Protein AF-A0A820MA92-F1 (afdb_monomer)

Organism: NCBI:txid433720

Radius of gyration: 27.23 Å; Cα contacts (8 Å, |Δi|>4): 172; chains: 1; bounding box: 61×58×66 Å

Sequence (143 aa):
MVKNMYQNIDLSKFPISSNSISNSVIQKKALVIAPEIISTSSNISYYCNRGVGVFLYNKSISCFCPPFYYGDRCQYYSDRFSLILHLNLSQSAYKESTNYTILLKLLVLFLYENQTLNIHEYHVRPAFEMISFKKKIGYFLYS

pLDDT: mean 70.86, std 21.07, range [27.77, 93.81]

Foldseek 3Di:
DDDPDPDPDPPVFDDDPDPPDDDDDDDDDDPPPDPPPPPPVPPQVPQQPQFHWDATPVRDIATDEDPQFDDRNSPDGWDKDKDKDFDDCCPPPCNVPCDQVDKDWDWDFDDDPNDTPDIDIDIDRSNVCVVPNDIDMDIDTDD

Structure (mmCIF, N/CA/C/O backbone):
data_AF-A0A820MA92-F1
#
_entry.id   AF-A0A820MA92-F1
#
loop_
_atom_site.group_PDB
_atom_site.id
_atom_site.type_symbol
_atom_site.label_atom_id
_atom_site.label_alt_id
_atom_site.label_comp_id
_atom_site.label_asym_id
_atom_site.label_entity_id
_atom_site.label_seq_id
_atom_site.pdbx_PDB_ins_code
_atom_site.Cartn_x
_atom_site.Cartn_y
_atom_site.Cartn_z
_atom_site.occupancy
_atom_site.B_iso_or_equiv
_atom_site.auth_seq_id
_atom_site.auth_comp_id
_atom_site.auth_asym_id
_atom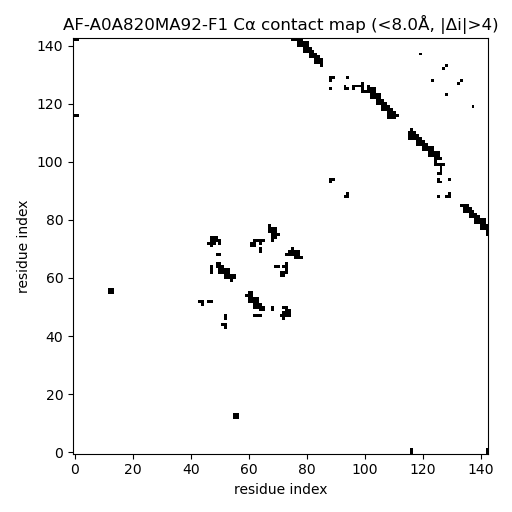_site.auth_atom_id
_atom_site.pdbx_PDB_model_num
ATOM 1 N N . MET A 1 1 ? 6.431 -11.788 -7.469 1.00 34.78 1 MET A N 1
ATOM 2 C CA . MET A 1 1 ? 7.819 -11.694 -6.950 1.00 34.78 1 MET A CA 1
ATOM 3 C C . MET A 1 1 ? 8.064 -10.242 -6.542 1.00 34.78 1 MET A C 1
ATOM 5 O O . MET A 1 1 ? 8.227 -9.405 -7.415 1.00 34.78 1 MET A O 1
ATOM 9 N N . VAL A 1 2 ? 7.985 -9.904 -5.249 1.00 27.77 2 VAL A N 1
ATOM 10 C CA . VAL A 1 2 ? 8.096 -8.509 -4.771 1.00 27.77 2 VAL A CA 1
ATOM 11 C C . VAL A 1 2 ? 9.550 -8.046 -4.888 1.00 27.77 2 VAL A C 1
ATOM 13 O O . VAL A 1 2 ? 10.413 -8.510 -4.146 1.00 27.77 2 VAL A O 1
ATOM 16 N N . LYS A 1 3 ? 9.844 -7.142 -5.826 1.00 36.88 3 LYS A N 1
ATOM 17 C CA . LYS A 1 3 ? 11.135 -6.445 -5.878 1.00 36.88 3 LYS A CA 1
ATOM 18 C C . LYS A 1 3 ? 10.998 -5.117 -5.140 1.00 36.88 3 LYS A C 1
ATOM 20 O O . LYS A 1 3 ? 10.455 -4.160 -5.679 1.00 36.88 3 LYS A O 1
ATOM 25 N N . ASN A 1 4 ? 11.518 -5.050 -3.914 1.00 33.09 4 ASN A N 1
ATOM 26 C CA . ASN A 1 4 ? 11.822 -3.768 -3.281 1.00 33.09 4 ASN A CA 1
ATOM 27 C C . ASN A 1 4 ? 12.913 -3.087 -4.110 1.00 33.09 4 ASN A C 1
ATOM 29 O O . ASN A 1 4 ? 14.068 -3.507 -4.089 1.00 33.09 4 ASN A O 1
ATOM 33 N N . MET A 1 5 ? 12.536 -2.065 -4.870 1.00 37.47 5 MET A N 1
ATOM 34 C CA . MET A 1 5 ? 13.441 -1.345 -5.757 1.00 37.47 5 MET A CA 1
ATOM 35 C C . MET A 1 5 ? 13.655 0.070 -5.220 1.00 37.47 5 MET A C 1
ATOM 37 O O . MET A 1 5 ? 13.163 1.047 -5.770 1.00 37.47 5 MET A O 1
ATOM 41 N N . TYR A 1 6 ? 14.414 0.182 -4.128 1.00 38.09 6 TYR A N 1
ATOM 42 C CA . TYR A 1 6 ? 15.131 1.423 -3.842 1.00 38.09 6 TYR A CA 1
ATOM 43 C C . TYR A 1 6 ? 16.410 1.400 -4.678 1.00 38.09 6 TYR A C 1
ATOM 45 O O . TYR A 1 6 ? 17.432 0.857 -4.263 1.00 38.09 6 TYR A O 1
ATOM 53 N N . GLN A 1 7 ? 16.344 1.924 -5.902 1.00 47.81 7 GLN A N 1
ATOM 54 C CA . GLN A 1 7 ? 17.552 2.194 -6.674 1.00 47.81 7 GLN A CA 1
ATOM 55 C C . GLN A 1 7 ? 18.210 3.452 -6.103 1.00 47.81 7 GLN A C 1
ATOM 57 O O . GLN A 1 7 ? 17.712 4.560 -6.284 1.00 47.81 7 GLN A O 1
ATOM 62 N N . ASN A 1 8 ? 19.336 3.275 -5.407 1.00 36.94 8 ASN A N 1
ATOM 63 C CA . ASN A 1 8 ? 20.261 4.370 -5.137 1.00 36.94 8 ASN A CA 1
ATOM 64 C C . ASN A 1 8 ? 20.759 4.900 -6.486 1.00 36.94 8 ASN A C 1
ATOM 66 O O . ASN A 1 8 ? 21.431 4.188 -7.234 1.00 36.94 8 ASN A O 1
ATOM 70 N N . ILE A 1 9 ? 20.380 6.133 -6.812 1.00 50.38 9 ILE A N 1
ATOM 71 C CA . ILE A 1 9 ? 20.796 6.800 -8.042 1.00 50.38 9 ILE A CA 1
ATOM 72 C C . ILE A 1 9 ? 22.249 7.239 -7.852 1.00 50.38 9 ILE A C 1
ATOM 74 O O . ILE A 1 9 ? 22.537 8.178 -7.113 1.00 50.38 9 ILE A O 1
ATOM 78 N N . ASP A 1 10 ? 23.170 6.543 -8.513 1.00 52.12 10 ASP A N 1
ATOM 79 C CA . ASP A 1 10 ? 24.577 6.931 -8.582 1.00 52.12 10 ASP A CA 1
ATOM 80 C C . ASP A 1 10 ? 24.737 8.098 -9.567 1.00 52.12 10 ASP A C 1
ATOM 82 O O . ASP A 1 10 ? 24.880 7.918 -10.779 1.00 52.12 10 ASP A O 1
ATOM 86 N N . LEU A 1 11 ? 24.663 9.314 -9.022 1.00 53.38 11 LEU A N 1
ATOM 87 C CA . LEU A 1 11 ? 24.736 10.572 -9.767 1.00 53.38 11 LEU A CA 1
ATOM 88 C C . LEU A 1 11 ? 26.084 10.784 -10.476 1.00 53.38 11 LEU A C 1
ATOM 90 O O . LEU A 1 11 ? 26.163 11.613 -11.378 1.00 53.38 11 LEU A O 1
ATOM 94 N N . SER A 1 12 ? 27.130 10.024 -10.126 1.00 54.97 12 SER A N 1
ATOM 95 C CA . SER A 1 12 ? 28.458 10.139 -10.749 1.00 54.97 12 SER A CA 1
ATOM 96 C C . SER A 1 12 ? 28.491 9.687 -12.215 1.00 54.97 12 SER A C 1
ATOM 98 O O . SER A 1 12 ? 29.436 9.986 -12.943 1.00 54.97 12 SER A O 1
ATOM 100 N N . LYS A 1 13 ? 27.446 8.984 -12.670 1.00 50.72 13 LYS A N 1
ATOM 101 C CA . LYS A 1 13 ? 27.342 8.420 -14.023 1.00 50.72 13 LYS A CA 1
ATOM 102 C C . LYS A 1 13 ? 26.622 9.322 -15.029 1.00 50.72 13 LYS A C 1
ATOM 104 O O . LYS A 1 13 ? 26.394 8.888 -16.158 1.00 50.72 13 LYS A O 1
ATOM 109 N N . PHE A 1 14 ? 26.284 10.555 -14.649 1.00 53.41 14 PHE A N 1
ATOM 110 C CA . PHE A 1 14 ? 25.530 11.479 -15.495 1.00 53.41 14 PHE A CA 1
ATOM 111 C C . PHE A 1 14 ? 26.299 12.790 -15.729 1.00 53.41 14 PHE A C 1
ATOM 113 O O . PHE A 1 14 ? 26.722 13.432 -14.767 1.00 53.41 14 PHE A O 1
ATOM 120 N N . PRO A 1 15 ? 26.467 13.236 -16.988 1.00 42.97 15 PRO A N 1
ATOM 121 C CA . PRO A 1 15 ? 27.116 14.509 -17.277 1.00 42.97 15 PRO A CA 1
ATOM 122 C C . PRO A 1 15 ? 26.188 15.682 -16.924 1.00 42.97 15 PRO A C 1
ATOM 124 O O . PRO A 1 15 ? 25.173 15.901 -17.582 1.00 42.97 15 PRO A O 1
ATOM 127 N N . ILE A 1 16 ? 26.552 16.470 -15.908 1.00 41.91 16 ILE A N 1
ATOM 128 C CA . ILE A 1 16 ? 25.936 17.778 -15.642 1.00 41.91 16 ILE A CA 1
ATOM 129 C C . ILE A 1 16 ? 26.694 18.810 -16.480 1.00 41.91 16 ILE A C 1
ATOM 131 O O . ILE A 1 16 ? 27.808 19.198 -16.133 1.00 41.91 16 ILE A O 1
ATOM 135 N N . SER A 1 17 ? 26.120 19.266 -17.595 1.00 42.50 17 SER A N 1
ATOM 136 C CA . SER A 1 17 ? 26.668 20.420 -18.313 1.00 42.50 17 SER A CA 1
ATOM 137 C C . SER A 1 17 ? 26.239 21.710 -17.608 1.00 42.50 17 SER A C 1
ATOM 139 O O . SER A 1 17 ? 25.190 22.279 -17.910 1.00 42.50 17 SER A O 1
ATOM 141 N N . SER A 1 18 ? 27.032 22.181 -16.647 1.00 35.16 18 SER A N 1
ATOM 142 C CA . SER A 1 18 ? 26.884 23.533 -16.107 1.00 35.16 18 SER A CA 1
ATOM 143 C C . SER A 1 18 ? 27.582 24.525 -17.040 1.00 35.16 18 SER A C 1
ATOM 145 O O . SER A 1 18 ? 28.782 24.767 -16.914 1.00 35.16 18 SER A O 1
ATOM 147 N N . ASN A 1 19 ? 26.844 25.111 -17.981 1.00 30.81 19 ASN A N 1
ATOM 148 C CA . ASN A 1 19 ? 27.330 26.286 -18.702 1.00 30.81 19 ASN A CA 1
ATOM 149 C C . ASN A 1 19 ? 27.247 27.501 -17.769 1.00 30.81 19 ASN A C 1
ATOM 151 O O . ASN A 1 19 ? 26.221 28.174 -17.698 1.00 30.81 19 ASN A O 1
ATOM 155 N N . SER A 1 20 ? 28.328 27.786 -17.044 1.00 31.17 20 SER A N 1
ATOM 156 C CA . SER A 1 20 ? 28.549 29.110 -16.466 1.00 31.17 20 SER A CA 1
ATOM 157 C C . SER A 1 20 ? 28.975 30.053 -17.590 1.00 31.17 20 SER A C 1
ATOM 159 O O . SER A 1 20 ? 30.088 29.951 -18.106 1.00 31.17 20 SER A O 1
ATOM 161 N N . ILE A 1 21 ? 28.081 30.953 -17.992 1.00 31.92 21 ILE A N 1
ATOM 162 C CA . ILE A 1 21 ? 28.397 32.032 -18.927 1.00 31.92 21 ILE A CA 1
ATOM 163 C C . ILE A 1 21 ? 29.240 33.063 -18.168 1.00 31.92 21 ILE A C 1
ATOM 165 O O . ILE A 1 21 ? 28.711 33.842 -17.379 1.00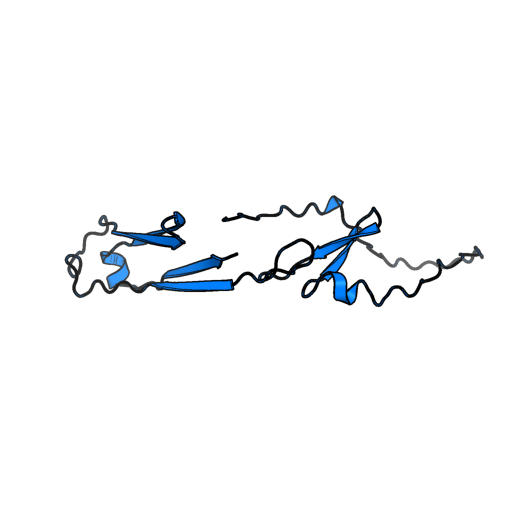 31.92 21 ILE A O 1
ATOM 169 N N . SER A 1 22 ? 30.547 33.081 -18.413 1.00 29.20 22 SER A N 1
ATOM 170 C CA . SER A 1 22 ? 31.385 34.258 -18.193 1.00 29.20 22 SER A CA 1
ATOM 171 C C . SER A 1 22 ? 31.799 34.807 -19.557 1.00 29.20 22 SER A C 1
ATOM 173 O O . SER A 1 22 ? 32.552 34.194 -20.310 1.00 29.20 22 SER A O 1
ATOM 175 N N . ASN A 1 23 ? 31.243 35.965 -19.907 1.00 36.09 23 ASN A N 1
ATOM 176 C CA . ASN A 1 23 ? 31.596 36.681 -21.126 1.00 36.09 23 ASN A CA 1
ATOM 177 C C . ASN A 1 23 ? 32.998 37.289 -20.989 1.00 36.09 23 ASN A C 1
ATOM 179 O O . ASN A 1 23 ? 33.197 38.188 -20.173 1.00 36.09 23 ASN A O 1
ATOM 183 N N . SER A 1 24 ? 33.930 36.898 -21.857 1.00 30.14 24 SER A N 1
ATOM 184 C CA . SER A 1 24 ? 34.985 37.797 -22.328 1.00 30.14 24 SER A CA 1
ATOM 185 C C . SER A 1 24 ? 35.421 37.444 -23.754 1.00 30.14 24 SER A C 1
ATOM 187 O O . SER A 1 24 ? 35.632 36.295 -24.133 1.00 30.14 24 SER A O 1
ATOM 189 N N . VAL A 1 25 ? 35.469 38.492 -24.569 1.00 36.06 25 VAL A N 1
ATOM 190 C CA . VAL A 1 25 ? 35.853 38.536 -25.981 1.00 36.06 25 VAL A CA 1
ATOM 191 C C . VAL A 1 25 ? 37.355 38.261 -26.119 1.00 36.06 25 VAL A C 1
ATOM 193 O O . VAL A 1 25 ? 38.118 38.888 -25.397 1.00 36.06 25 VAL A O 1
ATOM 196 N N . ILE A 1 26 ? 37.773 37.394 -27.057 1.00 32.09 26 ILE A N 1
ATOM 197 C CA . ILE A 1 26 ? 38.930 37.560 -27.974 1.00 32.09 26 ILE A CA 1
ATOM 198 C C . ILE A 1 26 ? 38.929 36.420 -29.014 1.00 32.09 26 ILE A C 1
ATOM 200 O O . ILE A 1 26 ? 38.806 35.238 -28.702 1.00 32.09 26 ILE A O 1
ATOM 204 N N . GLN A 1 27 ? 39.068 36.815 -30.279 1.00 45.50 27 GLN A N 1
ATOM 205 C CA . GLN A 1 27 ? 39.077 35.987 -31.484 1.00 45.50 27 GLN A CA 1
ATOM 206 C C . GLN A 1 27 ? 40.274 35.019 -31.547 1.00 45.50 27 GLN A C 1
ATOM 208 O O . GLN A 1 27 ? 41.420 35.462 -31.512 1.00 45.50 27 GLN A O 1
ATOM 213 N N . LYS A 1 28 ? 40.020 33.730 -31.818 1.00 32.66 28 LYS A N 1
ATOM 214 C CA . LYS A 1 28 ? 40.911 32.868 -32.619 1.00 32.66 28 LYS A CA 1
ATOM 215 C C . LYS A 1 28 ? 40.066 31.943 -33.497 1.00 32.66 28 LYS A C 1
ATOM 217 O O . LYS A 1 28 ? 39.251 31.176 -32.997 1.00 32.66 28 LYS A O 1
ATOM 222 N N . LYS A 1 29 ? 40.271 32.025 -34.817 1.00 43.72 29 LYS A N 1
ATOM 223 C CA . LYS A 1 29 ? 39.781 31.044 -35.794 1.00 43.72 29 LYS A CA 1
ATOM 224 C C . LYS A 1 29 ? 40.389 29.682 -35.451 1.00 43.72 29 LYS A C 1
ATOM 226 O O . LYS A 1 29 ? 41.557 29.446 -35.739 1.00 43.72 29 LYS A O 1
ATOM 231 N N . ALA A 1 30 ? 39.595 28.802 -34.858 1.00 32.97 30 ALA A N 1
ATOM 232 C CA . ALA A 1 30 ? 39.810 27.367 -34.913 1.00 32.97 30 ALA A CA 1
ATOM 233 C C . ALA A 1 30 ? 38.686 26.802 -35.780 1.00 32.97 30 ALA A C 1
ATOM 235 O O . ALA A 1 30 ? 37.513 27.095 -35.548 1.00 32.97 30 ALA A O 1
ATOM 236 N N . LEU A 1 31 ? 39.053 26.054 -36.815 1.00 39.69 31 LEU A N 1
ATOM 237 C CA . LEU A 1 31 ? 38.135 25.279 -37.637 1.00 39.69 31 LEU A CA 1
ATOM 238 C C . LEU A 1 31 ? 37.534 24.183 -36.742 1.00 39.69 31 LEU A C 1
ATOM 240 O O . LEU A 1 31 ? 38.038 23.066 -36.688 1.00 39.69 31 LEU A O 1
ATOM 244 N N . VAL A 1 32 ? 36.510 24.527 -35.962 1.00 32.59 32 VAL A N 1
ATOM 245 C CA . VAL A 1 32 ? 35.743 23.548 -35.196 1.00 32.59 32 VAL A CA 1
ATOM 246 C C . VAL A 1 32 ? 34.816 22.891 -36.198 1.00 32.59 32 VAL A C 1
ATOM 248 O O . VAL A 1 32 ? 33.778 23.437 -36.565 1.00 32.59 32 VAL A O 1
ATOM 251 N N . ILE A 1 33 ? 35.252 21.737 -36.689 1.00 34.59 33 ILE A N 1
ATOM 252 C CA . ILE A 1 33 ? 34.399 20.777 -37.374 1.00 34.59 33 ILE A CA 1
ATOM 253 C C . ILE A 1 33 ? 33.254 20.500 -36.399 1.00 34.59 33 ILE A C 1
ATOM 255 O O . ILE A 1 33 ? 33.449 19.847 -35.372 1.00 34.59 33 ILE A O 1
ATOM 259 N N . ALA A 1 34 ? 32.089 21.090 -36.667 1.00 38.12 34 ALA A N 1
ATOM 260 C CA . ALA A 1 34 ? 30.871 20.738 -35.965 1.00 38.12 34 ALA A CA 1
ATOM 261 C C . ALA A 1 34 ? 30.695 19.226 -36.152 1.00 38.12 34 ALA A C 1
ATOM 263 O O . ALA A 1 34 ? 30.731 18.772 -37.300 1.00 38.12 34 ALA A O 1
ATOM 264 N N . PRO A 1 35 ? 30.566 18.426 -35.080 1.00 42.19 35 PRO A N 1
ATOM 265 C CA . PRO A 1 35 ? 30.194 17.042 -35.273 1.00 42.19 35 PRO A CA 1
ATOM 266 C C . PRO A 1 35 ? 28.820 17.076 -35.935 1.00 42.19 35 PRO A C 1
ATOM 268 O O . PRO A 1 35 ? 27.897 17.719 -35.429 1.00 42.19 35 PRO A O 1
ATOM 271 N N . GLU A 1 36 ? 28.729 16.451 -37.105 1.00 38.06 36 GLU A N 1
ATOM 272 C CA . GLU A 1 36 ? 27.475 16.223 -37.801 1.00 38.06 36 GLU A CA 1
ATOM 273 C C . GLU A 1 36 ? 26.449 15.739 -36.779 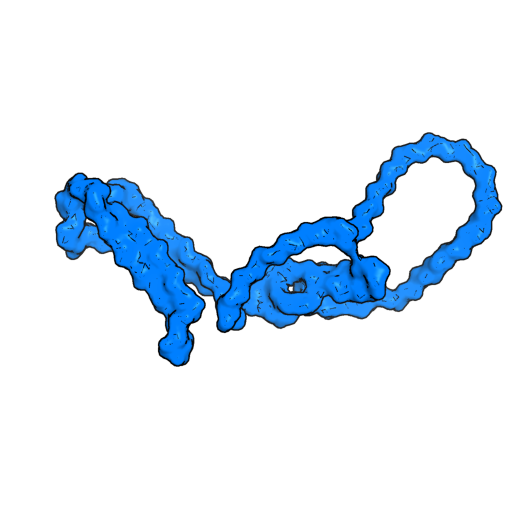1.00 38.06 36 GLU A C 1
ATOM 275 O O . GLU A 1 36 ? 26.606 14.687 -36.152 1.00 38.06 36 GLU A O 1
ATOM 280 N N . ILE A 1 37 ? 25.400 16.536 -36.584 1.00 47.53 37 ILE A N 1
ATOM 281 C CA . ILE A 1 37 ? 24.186 16.079 -35.927 1.00 47.53 37 ILE A CA 1
ATOM 282 C C . ILE A 1 37 ? 23.599 15.064 -36.903 1.00 47.53 37 ILE A C 1
ATOM 284 O O . ILE A 1 37 ? 22.791 15.404 -37.764 1.00 47.53 37 ILE A O 1
ATOM 288 N N . ILE A 1 38 ? 24.064 13.816 -36.815 1.00 42.12 38 ILE A N 1
ATOM 289 C CA . ILE A 1 38 ? 23.407 12.696 -37.465 1.00 42.12 38 ILE A CA 1
ATOM 290 C C . ILE A 1 38 ? 22.013 12.676 -36.854 1.00 42.12 38 ILE A C 1
ATOM 292 O O . ILE A 1 38 ? 21.832 12.376 -35.671 1.00 42.12 38 ILE A O 1
ATOM 296 N N . SER A 1 39 ? 21.041 13.045 -37.678 1.00 45.97 39 SER A N 1
ATOM 297 C CA . SER A 1 39 ? 19.605 12.977 -37.457 1.00 45.97 39 SER A CA 1
ATOM 298 C C . SER A 1 39 ? 19.165 11.528 -37.207 1.00 45.97 39 SER A C 1
ATOM 300 O O . SER A 1 39 ? 18.465 10.906 -37.993 1.00 45.97 39 SER A O 1
ATOM 302 N N . THR A 1 40 ? 19.553 10.980 -36.059 1.00 46.78 40 THR A N 1
ATOM 303 C CA . THR A 1 40 ? 18.964 9.783 -35.440 1.00 46.78 40 THR A CA 1
ATOM 304 C C . THR A 1 40 ? 17.978 10.196 -34.344 1.00 46.78 40 THR A C 1
ATOM 306 O O . THR A 1 40 ? 17.741 9.477 -33.377 1.00 46.78 40 THR A O 1
ATOM 309 N N . SER A 1 41 ? 17.373 11.378 -34.485 1.00 52.72 41 SER A N 1
ATOM 310 C CA . SER A 1 41 ? 16.449 11.966 -33.512 1.00 52.72 41 SER A CA 1
ATOM 311 C C . SER A 1 41 ? 15.075 11.285 -33.461 1.00 52.72 41 SER A C 1
ATOM 313 O O . SER A 1 41 ? 14.243 11.678 -32.650 1.00 52.72 41 SER A O 1
ATOM 315 N N . SER A 1 42 ? 14.819 10.256 -34.279 1.00 54.06 42 SER A N 1
ATOM 316 C CA . SER A 1 42 ? 13.525 9.563 -34.300 1.00 54.06 42 SER A CA 1
ATOM 317 C C . SER A 1 42 ? 13.452 8.304 -33.427 1.00 54.06 42 SER A C 1
ATOM 319 O O . SER A 1 42 ? 12.353 7.949 -33.019 1.00 54.06 42 SER A O 1
ATOM 321 N N . ASN A 1 43 ? 14.565 7.635 -33.094 1.00 57.91 43 ASN A N 1
ATOM 322 C CA . ASN A 1 43 ? 14.510 6.325 -32.413 1.00 57.91 43 ASN A CA 1
ATOM 323 C C . ASN A 1 43 ? 14.552 6.396 -30.878 1.00 57.91 43 ASN A C 1
ATOM 325 O O . ASN A 1 43 ? 13.981 5.540 -30.205 1.00 57.91 43 ASN A O 1
ATOM 329 N N . ILE A 1 44 ? 15.181 7.422 -30.302 1.00 63.31 44 ILE A N 1
ATOM 330 C CA . ILE A 1 44 ? 15.237 7.589 -28.838 1.00 63.31 44 ILE A CA 1
ATOM 331 C C . ILE A 1 44 ? 13.889 7.951 -28.242 1.00 63.31 44 ILE A C 1
ATOM 333 O O . ILE A 1 44 ? 13.555 7.447 -27.171 1.00 63.31 44 ILE A O 1
ATOM 337 N N . SER A 1 45 ? 13.093 8.750 -28.956 1.00 63.78 45 SER A N 1
ATOM 338 C CA . SER A 1 45 ? 11.773 9.169 -28.484 1.00 63.78 45 SER A CA 1
ATOM 339 C C . SER A 1 45 ? 10.825 7.991 -28.232 1.00 63.78 45 SER A C 1
ATOM 341 O O . SER A 1 45 ? 9.917 8.128 -27.422 1.00 63.78 45 SER A O 1
ATOM 343 N N . TYR A 1 46 ? 11.050 6.830 -28.864 1.00 77.50 46 TYR A N 1
ATOM 344 C CA . TYR A 1 46 ? 10.219 5.632 -28.682 1.00 77.50 46 TYR A CA 1
ATOM 345 C C . TYR A 1 46 ? 10.899 4.507 -27.889 1.00 77.50 46 TYR A C 1
ATOM 347 O O . TYR A 1 46 ? 10.231 3.553 -27.496 1.00 77.50 46 TYR A O 1
ATOM 355 N N . TYR A 1 47 ? 12.205 4.598 -27.611 1.00 89.19 47 TYR A N 1
ATOM 356 C CA . TYR A 1 47 ? 12.945 3.520 -26.941 1.00 89.19 47 T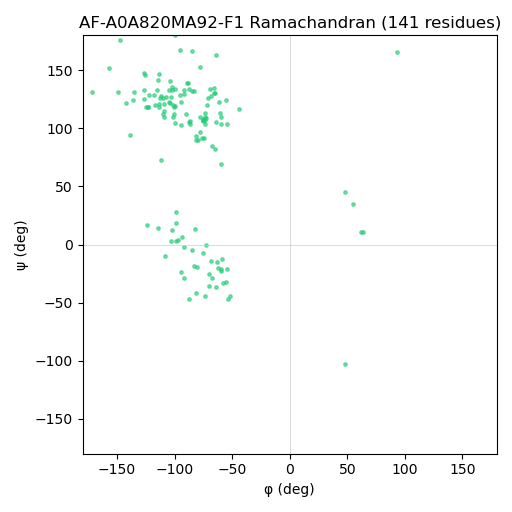YR A CA 1
ATOM 357 C C . TYR A 1 47 ? 12.448 3.253 -25.510 1.00 89.19 47 TYR A C 1
ATOM 359 O O . TYR A 1 47 ? 12.384 2.100 -25.084 1.00 89.19 47 TYR A O 1
ATOM 367 N N . CYS A 1 48 ? 12.059 4.305 -24.784 1.00 91.81 48 CYS A N 1
ATOM 368 C CA . CYS A 1 48 ? 11.670 4.229 -23.372 1.00 91.81 48 CYS A CA 1
ATOM 369 C C . CYS A 1 48 ? 10.158 4.186 -23.122 1.00 91.81 48 CYS A C 1
ATOM 371 O O . CYS A 1 48 ? 9.734 4.465 -22.003 1.00 91.81 48 CYS A O 1
ATOM 373 N N . ASN A 1 49 ? 9.336 3.847 -24.121 1.00 92.06 49 ASN A N 1
ATOM 374 C CA . ASN A 1 49 ? 7.871 3.858 -24.019 1.00 92.06 49 ASN A CA 1
ATOM 375 C C . ASN A 1 49 ? 7.332 5.167 -23.400 1.00 92.06 49 ASN A C 1
ATOM 377 O O . ASN A 1 49 ? 7.267 6.188 -24.073 1.00 92.06 49 ASN A O 1
ATOM 381 N N . ARG A 1 50 ? 6.938 5.136 -22.118 1.00 89.69 50 ARG A N 1
ATOM 382 C CA . ARG A 1 50 ? 6.393 6.279 -21.358 1.00 89.69 50 ARG A CA 1
ATOM 383 C C . ARG A 1 50 ? 7.422 6.987 -20.464 1.00 89.69 50 ARG A C 1
ATOM 385 O O . ARG A 1 50 ? 7.054 7.872 -19.696 1.00 89.69 50 ARG A O 1
ATOM 392 N N . GLY A 1 51 ? 8.677 6.555 -20.506 1.00 91.06 51 GLY A N 1
ATOM 393 C CA . GLY A 1 51 ? 9.798 7.133 -19.775 1.00 91.06 51 GLY A CA 1
ATOM 394 C C . GLY A 1 51 ? 10.664 8.051 -20.628 1.00 91.06 51 GLY A C 1
ATOM 395 O O . GLY A 1 51 ? 10.432 8.247 -21.819 1.00 91.06 51 GLY A O 1
ATOM 396 N N . VAL A 1 52 ? 11.696 8.598 -19.994 1.00 92.12 52 VAL A N 1
ATOM 397 C CA . VAL A 1 52 ? 12.664 9.493 -20.633 1.00 92.12 52 VAL A CA 1
ATOM 398 C C . VAL A 1 52 ? 13.959 8.731 -20.887 1.00 92.12 52 VAL A C 1
ATOM 400 O O . VAL A 1 52 ? 14.562 8.206 -19.952 1.00 92.12 52 VAL A O 1
ATOM 403 N N . GLY A 1 53 ? 14.383 8.669 -22.150 1.00 91.12 53 GLY A N 1
ATOM 404 C CA . GLY A 1 53 ? 15.659 8.072 -22.539 1.00 91.12 53 GLY A CA 1
ATOM 405 C C . GLY A 1 53 ? 16.819 9.041 -22.374 1.00 91.12 53 GLY A C 1
ATOM 406 O O . GLY A 1 53 ? 16.749 10.179 -22.833 1.00 91.12 53 GLY A O 1
ATOM 407 N N . VAL A 1 54 ? 17.896 8.579 -21.748 1.00 90.38 54 VAL A N 1
ATOM 408 C CA . VAL A 1 54 ? 19.150 9.321 -21.598 1.00 90.38 54 VAL A CA 1
ATOM 409 C C . VAL A 1 54 ? 20.322 8.496 -22.104 1.00 90.38 54 VAL A C 1
ATOM 411 O O . VAL A 1 54 ? 20.332 7.270 -21.990 1.00 90.38 54 VAL A O 1
ATOM 414 N N . PHE A 1 55 ? 21.334 9.168 -22.641 1.00 89.00 55 PHE A N 1
ATOM 415 C CA . PHE A 1 55 ? 22.584 8.519 -23.009 1.00 89.00 55 PHE A CA 1
ATOM 416 C C . PHE A 1 55 ? 23.528 8.430 -21.813 1.00 89.00 55 PHE A C 1
ATOM 418 O O . PHE A 1 55 ? 23.784 9.418 -21.127 1.00 89.00 55 PHE A O 1
ATOM 425 N N . LEU A 1 56 ? 24.082 7.243 -21.602 1.00 86.38 56 LEU A N 1
ATOM 426 C CA . LEU A 1 56 ? 25.174 6.988 -20.673 1.00 86.38 56 LEU A CA 1
ATOM 427 C C . LEU A 1 56 ? 26.531 7.265 -21.344 1.00 86.38 56 LEU A C 1
ATOM 429 O O . LEU A 1 56 ? 26.637 7.345 -22.570 1.00 86.38 56 LEU A O 1
ATOM 433 N N . TYR A 1 57 ? 27.602 7.350 -20.547 1.00 84.56 57 TYR A N 1
ATOM 434 C CA . TYR A 1 57 ? 28.966 7.621 -21.034 1.00 84.56 57 TYR A CA 1
ATOM 435 C C . TYR A 1 57 ? 29.462 6.649 -22.115 1.00 84.56 57 TYR A C 1
ATOM 437 O O . TYR A 1 57 ? 30.206 7.033 -23.013 1.00 84.56 57 TYR A O 1
ATOM 445 N N . ASN A 1 58 ? 29.023 5.393 -22.065 1.00 89.38 58 ASN A N 1
ATOM 446 C CA . ASN A 1 58 ? 29.344 4.366 -23.057 1.00 89.38 58 ASN A CA 1
ATOM 447 C C . ASN A 1 58 ? 28.448 4.421 -24.315 1.00 89.38 58 ASN A C 1
ATOM 449 O O . ASN A 1 58 ? 28.426 3.457 -25.076 1.00 89.38 58 ASN A O 1
ATOM 453 N N . LYS A 1 59 ? 27.691 5.509 -24.527 1.00 83.44 59 LYS A N 1
ATOM 454 C CA . LYS A 1 59 ? 26.707 5.693 -25.613 1.00 83.44 59 LYS A CA 1
ATOM 455 C C . LYS A 1 59 ? 25.508 4.734 -25.569 1.00 83.44 59 LYS A C 1
ATOM 457 O O . LYS A 1 59 ? 24.733 4.694 -26.521 1.00 83.44 59 LYS A O 1
ATOM 462 N N . SER A 1 60 ? 25.322 3.982 -24.481 1.00 87.19 60 SER A N 1
ATOM 463 C CA . SER A 1 60 ? 24.104 3.186 -24.282 1.00 87.19 60 SER A CA 1
ATOM 464 C C . SER A 1 60 ? 22.939 4.061 -23.813 1.00 87.19 60 SER A C 1
ATOM 466 O O . SER A 1 60 ? 23.154 5.108 -23.201 1.00 87.19 60 SER A O 1
ATOM 468 N N . ILE A 1 61 ? 21.706 3.649 -24.119 1.00 89.38 61 ILE A N 1
ATOM 469 C CA . ILE A 1 61 ? 20.490 4.351 -23.693 1.00 89.38 61 ILE A CA 1
ATOM 470 C C . ILE A 1 61 ? 19.975 3.709 -22.405 1.00 89.38 61 ILE A C 1
ATOM 472 O O . ILE A 1 61 ? 19.774 2.496 -22.353 1.00 89.38 61 ILE A O 1
ATOM 476 N N . SER A 1 62 ? 19.728 4.532 -21.390 1.00 91.06 62 SER A N 1
ATOM 477 C CA . SER A 1 62 ? 19.033 4.152 -20.161 1.00 91.06 62 SER A CA 1
ATOM 478 C C . SER A 1 62 ? 17.702 4.888 -20.068 1.00 91.06 62 SER A C 1
ATOM 480 O O . SER A 1 62 ? 17.595 6.031 -20.515 1.00 91.06 62 SER A O 1
ATOM 482 N N . CYS A 1 63 ? 16.691 4.248 -19.488 1.00 93.31 63 CYS A N 1
ATOM 483 C CA . CYS A 1 63 ? 15.358 4.819 -19.353 1.00 93.31 63 CYS A CA 1
ATOM 484 C C . CYS A 1 63 ? 15.066 5.204 -17.904 1.00 93.31 63 CYS A C 1
ATOM 486 O O . CYS A 1 63 ? 15.143 4.374 -16.999 1.00 93.31 63 CYS A O 1
ATOM 488 N N . PHE A 1 64 ? 14.661 6.455 -17.694 1.00 91.44 64 PHE A N 1
ATOM 489 C CA . PHE A 1 64 ? 14.050 6.892 -16.446 1.00 91.44 64 PHE A CA 1
ATOM 490 C C . PHE A 1 64 ? 12.541 6.718 -16.531 1.00 91.44 64 PHE A C 1
ATOM 492 O O . PHE A 1 64 ? 11.865 7.400 -17.309 1.00 91.44 64 PHE A O 1
ATOM 499 N N . CYS A 1 65 ? 12.015 5.794 -15.732 1.00 91.19 65 CYS A N 1
ATOM 500 C CA . CYS A 1 65 ? 10.596 5.489 -15.736 1.00 91.19 65 CYS A CA 1
ATOM 501 C C . CYS A 1 65 ? 9.819 6.367 -14.746 1.00 91.19 65 CYS A C 1
ATOM 503 O O . CYS A 1 65 ? 10.290 6.600 -13.630 1.00 91.19 65 CYS A O 1
ATOM 505 N N . PRO A 1 66 ? 8.622 6.853 -15.123 1.00 91.31 66 PRO A N 1
ATOM 506 C CA . PRO A 1 66 ? 7.720 7.510 -14.185 1.00 91.31 66 PRO A CA 1
ATOM 507 C C . PRO A 1 66 ? 7.248 6.525 -13.096 1.00 91.31 66 PRO A C 1
ATOM 509 O O . PRO A 1 66 ? 7.312 5.316 -13.309 1.00 91.31 66 PRO A O 1
ATOM 512 N N . PRO A 1 67 ? 6.698 7.008 -11.963 1.00 83.69 67 PRO A N 1
ATOM 513 C CA . PRO A 1 67 ? 6.423 6.187 -10.774 1.00 83.69 67 PRO A CA 1
ATOM 514 C C . PRO A 1 67 ? 5.563 4.929 -10.980 1.00 83.69 67 PRO A C 1
ATOM 516 O O . PRO A 1 67 ? 5.607 4.027 -10.151 1.00 83.69 67 PRO A O 1
ATOM 519 N N . PHE A 1 68 ? 4.773 4.866 -12.054 1.00 85.19 68 PHE A N 1
ATOM 520 C CA . PHE A 1 68 ? 3.888 3.736 -12.356 1.00 85.19 68 PHE A CA 1
ATOM 521 C C . PHE A 1 68 ? 4.413 2.807 -13.452 1.00 85.19 68 PHE A C 1
ATOM 523 O O . PHE A 1 68 ? 3.706 1.888 -13.845 1.00 85.19 68 PHE A O 1
ATOM 530 N N . TYR A 1 69 ? 5.613 3.035 -13.982 1.00 89.31 69 TYR A N 1
ATOM 531 C CA . TYR A 1 69 ? 6.194 2.188 -15.021 1.00 89.31 69 TYR A CA 1
ATOM 532 C C . TYR A 1 69 ? 7.574 1.696 -14.598 1.00 89.31 69 TYR A C 1
ATOM 534 O O . TYR A 1 69 ? 8.313 2.408 -13.926 1.00 89.31 69 TYR A O 1
ATOM 542 N N . TYR A 1 70 ? 7.932 0.477 -14.989 1.00 88.31 70 TYR A N 1
ATOM 543 C CA . TYR A 1 70 ? 9.225 -0.123 -14.659 1.00 88.31 70 TYR A CA 1
ATOM 544 C C . TYR A 1 70 ? 9.728 -1.055 -15.772 1.00 88.31 70 TYR A C 1
ATOM 546 O O . TYR A 1 70 ? 9.057 -1.291 -16.782 1.00 88.31 70 TYR A O 1
ATOM 554 N N . GLY A 1 71 ? 10.942 -1.576 -15.576 1.00 87.00 71 GLY A N 1
ATOM 555 C CA . GLY A 1 71 ? 11.696 -2.338 -16.571 1.00 87.00 71 GLY A CA 1
ATOM 556 C C . GLY A 1 71 ? 12.636 -1.452 -17.385 1.00 87.00 71 GLY A C 1
ATOM 557 O O . GLY A 1 71 ? 12.507 -0.230 -17.384 1.00 87.00 71 GLY A O 1
ATOM 558 N N . ASP A 1 72 ? 13.574 -2.076 -18.097 1.00 91.06 72 ASP A N 1
ATOM 559 C CA . ASP A 1 72 ? 14.666 -1.377 -18.795 1.00 91.06 72 ASP A CA 1
ATOM 560 C C . ASP A 1 72 ? 14.190 -0.363 -19.845 1.00 91.06 72 ASP A C 1
ATOM 562 O O . ASP A 1 72 ? 14.933 0.541 -20.217 1.00 91.06 72 ASP A O 1
ATOM 566 N N . ARG A 1 73 ? 12.950 -0.512 -20.326 1.00 93.81 73 ARG A N 1
ATOM 567 C CA . ARG A 1 73 ? 12.301 0.375 -21.299 1.00 93.81 73 ARG A CA 1
ATOM 568 C C . ARG A 1 73 ? 10.974 0.937 -20.794 1.00 93.81 73 ARG A C 1
ATOM 570 O O . ARG A 1 73 ? 10.165 1.383 -21.600 1.00 93.81 73 ARG A O 1
ATOM 577 N N . CYS A 1 74 ? 10.701 0.880 -19.491 1.00 91.62 74 CYS A N 1
ATOM 578 C CA . CYS A 1 74 ? 9.415 1.292 -18.913 1.00 91.62 74 CYS A CA 1
ATOM 579 C C . CYS A 1 74 ? 8.211 0.577 -19.557 1.00 91.62 74 CYS A C 1
ATOM 581 O O . CYS A 1 74 ? 7.154 1.176 -19.764 1.00 91.62 74 CYS A O 1
ATOM 583 N N . GLN A 1 75 ? 8.400 -0.689 -19.941 1.00 90.94 75 GLN A N 1
ATOM 584 C CA . GLN A 1 75 ? 7.408 -1.480 -20.670 1.00 90.94 75 GLN A CA 1
ATOM 585 C C . GLN A 1 75 ? 6.329 -2.080 -19.765 1.00 90.94 75 GLN A C 1
ATOM 587 O O . GLN A 1 75 ? 5.270 -2.465 -20.254 1.00 90.94 75 GLN A O 1
ATOM 592 N N . TYR A 1 76 ? 6.592 -2.172 -18.463 1.00 87.38 76 TYR A N 1
ATOM 593 C CA . TYR A 1 76 ? 5.655 -2.746 -17.511 1.00 87.38 76 TYR A CA 1
ATOM 594 C C . TYR A 1 76 ? 4.957 -1.642 -16.735 1.00 87.38 76 TYR A C 1
ATOM 596 O O . TYR A 1 76 ? 5.610 -0.716 -16.252 1.00 87.38 76 TYR A O 1
ATOM 604 N N . TYR A 1 77 ? 3.636 -1.744 -16.624 1.00 86.50 77 TYR A N 1
ATOM 605 C CA . TYR A 1 77 ? 2.834 -0.875 -15.777 1.00 86.50 77 TYR A CA 1
ATOM 606 C C . TYR A 1 77 ? 2.695 -1.518 -14.403 1.00 86.50 77 TYR A C 1
ATOM 608 O O . TYR A 1 77 ? 2.348 -2.692 -14.304 1.00 86.50 77 TYR A O 1
ATOM 616 N N . SER A 1 78 ? 2.980 -0.762 -13.350 1.00 81.25 78 SER A N 1
ATOM 617 C CA . SER A 1 78 ? 2.656 -1.183 -11.998 1.00 81.25 78 SER A CA 1
ATOM 618 C C . SER A 1 78 ? 1.229 -0.761 -11.698 1.00 81.25 78 SER A C 1
ATOM 620 O O . SER A 1 78 ? 0.947 0.422 -11.483 1.00 81.25 78 SER A O 1
ATOM 622 N N . ASP A 1 79 ? 0.337 -1.745 -11.681 1.00 75.00 79 ASP A N 1
ATOM 623 C CA . ASP A 1 79 ? -1.012 -1.534 -11.191 1.00 75.00 79 ASP A CA 1
ATOM 624 C C . ASP A 1 79 ? -0.972 -1.361 -9.676 1.00 75.00 79 ASP A C 1
ATOM 626 O O . ASP A 1 79 ? -0.432 -2.182 -8.923 1.00 75.00 79 ASP A O 1
ATOM 630 N N . ARG A 1 80 ? -1.563 -0.253 -9.228 1.00 73.19 80 ARG A N 1
ATOM 631 C CA . ARG A 1 80 ? -1.733 0.038 -7.813 1.00 73.19 80 ARG A CA 1
ATOM 632 C C . ARG A 1 80 ? -3.159 -0.266 -7.413 1.00 73.19 80 ARG A C 1
ATOM 634 O O . ARG A 1 80 ? -4.066 0.507 -7.718 1.00 73.19 80 ARG A O 1
ATOM 641 N N . PHE A 1 81 ? -3.350 -1.319 -6.633 1.00 74.62 81 PHE A N 1
ATOM 642 C CA . PHE A 1 81 ? -4.591 -1.468 -5.886 1.00 74.62 81 PHE A CA 1
ATOM 643 C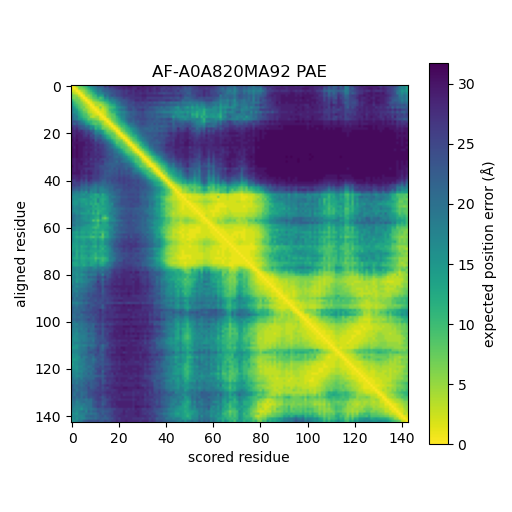 C . PHE A 1 81 ? -4.454 -0.773 -4.524 1.00 74.62 81 PHE A C 1
ATOM 645 O O . PHE A 1 81 ? -3.398 -0.794 -3.882 1.00 74.62 81 PHE A O 1
ATOM 652 N N . SER A 1 82 ? -5.514 -0.081 -4.105 1.00 76.38 82 SER A N 1
ATOM 653 C CA . SER A 1 82 ? -5.559 0.648 -2.833 1.00 76.38 82 SER A CA 1
ATOM 654 C C . SER A 1 82 ? -6.558 -0.019 -1.902 1.00 76.38 82 SER A C 1
ATOM 656 O O . SER A 1 82 ? -7.719 -0.194 -2.264 1.00 76.38 82 SER A O 1
ATOM 658 N N . LEU A 1 83 ? -6.116 -0.364 -0.695 1.00 78.50 83 LEU A N 1
ATOM 659 C CA . LEU A 1 83 ? -6.979 -0.902 0.349 1.00 78.50 83 LEU A CA 1
ATOM 660 C C . LEU A 1 83 ? -7.289 0.209 1.348 1.00 78.50 83 LEU A C 1
ATOM 662 O O . LEU A 1 83 ? -6.379 0.753 1.975 1.00 78.50 83 LEU A O 1
ATOM 666 N N . ILE A 1 84 ? -8.569 0.534 1.507 1.00 84.38 84 ILE A N 1
ATOM 667 C CA . ILE A 1 84 ? -9.034 1.489 2.513 1.00 84.38 84 ILE A CA 1
ATOM 668 C C . ILE A 1 84 ? -9.783 0.701 3.576 1.00 84.38 84 ILE A C 1
ATOM 670 O O . ILE A 1 84 ? -10.831 0.119 3.306 1.00 84.38 84 ILE A O 1
ATOM 674 N N . LEU A 1 85 ? -9.235 0.686 4.786 1.00 82.50 85 LEU A N 1
ATOM 675 C CA . LEU A 1 85 ? -9.807 -0.042 5.911 1.00 82.50 85 LEU A CA 1
ATOM 676 C C . LEU A 1 85 ? -10.480 0.930 6.870 1.00 82.50 85 LEU A C 1
ATOM 678 O O . LEU A 1 85 ? -9.901 1.946 7.268 1.00 82.50 85 LEU A O 1
ATOM 682 N N . HIS A 1 86 ? -11.698 0.572 7.262 1.00 83.62 86 HIS A N 1
ATOM 683 C CA . HIS A 1 86 ? -12.456 1.251 8.296 1.00 83.62 86 HIS A CA 1
ATOM 684 C C . HIS A 1 86 ? -12.857 0.234 9.361 1.00 83.62 86 HIS A C 1
ATOM 686 O O . HIS A 1 86 ? -13.556 -0.736 9.075 1.00 83.62 86 HIS A O 1
ATOM 692 N N . LEU A 1 87 ? -12.388 0.452 10.587 1.00 82.44 87 LEU A N 1
ATOM 693 C CA . LEU A 1 87 ? -12.706 -0.399 11.725 1.00 82.44 87 LEU A CA 1
ATOM 694 C C . LEU A 1 87 ? -13.809 0.257 12.539 1.00 82.44 87 LEU A C 1
ATOM 696 O O . LEU A 1 87 ? -13.567 1.212 13.272 1.00 82.44 87 LEU A O 1
ATOM 700 N N . ASN A 1 88 ? -15.021 -0.274 12.417 1.00 84.81 88 ASN A N 1
ATOM 701 C CA . ASN A 1 88 ? -16.123 0.137 13.267 1.00 84.81 88 ASN A CA 1
ATOM 702 C C . ASN A 1 88 ? -16.118 -0.697 14.556 1.00 84.81 88 ASN A C 1
ATOM 704 O O . ASN A 1 88 ? -16.493 -1.867 14.549 1.00 84.81 88 ASN A O 1
ATOM 708 N N . LEU A 1 89 ? -15.702 -0.085 15.664 1.00 85.38 89 LEU A N 1
ATOM 709 C CA . LEU A 1 89 ? -15.624 -0.743 16.971 1.00 85.38 89 LEU A CA 1
ATOM 710 C C . LEU A 1 89 ? -16.899 -0.586 17.814 1.00 85.38 89 LEU A C 1
ATOM 712 O O . LEU A 1 89 ? -16.981 -1.181 18.888 1.00 85.38 89 LEU A O 1
ATOM 716 N N . SER A 1 90 ? -17.907 0.147 17.325 1.00 82.50 90 SER A N 1
ATOM 717 C CA . SER A 1 90 ? -19.135 0.463 18.078 1.00 82.50 90 SER A CA 1
ATOM 718 C C . SER A 1 90 ? -19.981 -0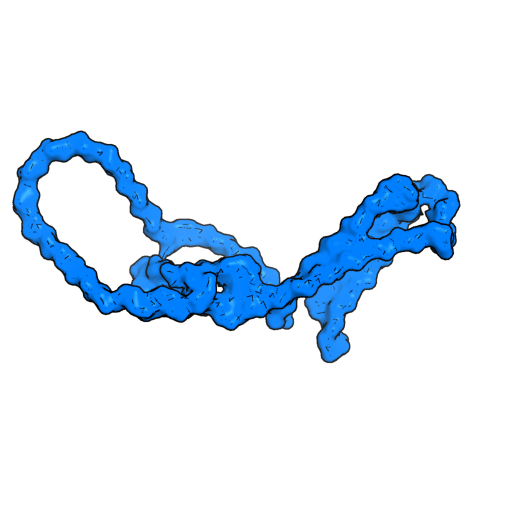.754 18.472 1.00 82.50 90 SER A C 1
ATOM 720 O O . SER A 1 90 ? -20.770 -0.661 19.406 1.00 82.50 90 SER A O 1
ATOM 722 N N . GLN A 1 91 ? -19.814 -1.892 17.793 1.00 85.12 91 GLN A N 1
ATOM 723 C CA . GLN A 1 91 ? -20.509 -3.154 18.091 1.00 85.12 91 GLN A CA 1
ATOM 724 C C . GLN A 1 91 ? -19.553 -4.257 18.573 1.00 85.12 91 GLN A C 1
ATOM 726 O O . GLN A 1 91 ? -19.898 -5.434 18.579 1.00 85.12 91 GLN A O 1
ATOM 731 N N . SER A 1 92 ? -18.325 -3.894 18.943 1.00 85.75 92 SER A N 1
ATOM 732 C CA . SER A 1 92 ? -17.314 -4.848 19.402 1.00 85.75 92 SER A CA 1
ATOM 733 C C . SER A 1 92 ? -17.286 -4.962 20.928 1.00 85.75 92 SER A C 1
ATOM 735 O O . SER A 1 92 ? -17.779 -4.084 21.638 1.00 85.75 92 SER A O 1
ATOM 737 N N . ALA A 1 93 ? -16.599 -5.985 21.444 1.00 86.19 93 ALA A N 1
ATOM 738 C CA . ALA A 1 93 ? -16.296 -6.114 22.873 1.00 86.19 93 ALA A CA 1
ATOM 739 C C . ALA A 1 93 ? -15.483 -4.929 23.441 1.00 86.19 93 ALA A C 1
ATOM 741 O O . ALA A 1 93 ? -15.367 -4.783 24.654 1.00 86.19 93 ALA A O 1
ATOM 742 N N . TYR A 1 94 ? -14.934 -4.068 22.577 1.00 85.81 94 TYR A N 1
ATOM 743 C CA . TYR A 1 94 ? -14.151 -2.900 22.966 1.00 85.81 94 TYR A CA 1
ATOM 744 C C . TYR A 1 94 ? -14.949 -1.595 22.985 1.00 85.81 94 TYR A C 1
ATOM 746 O O . TYR A 1 94 ? -14.346 -0.563 23.250 1.00 85.81 94 TYR A O 1
ATOM 754 N N . LYS A 1 95 ? -16.266 -1.617 22.728 1.00 84.62 95 LYS A N 1
ATOM 755 C CA . LYS A 1 95 ? -17.114 -0.414 22.646 1.00 84.62 95 LYS A CA 1
ATOM 756 C C . LYS A 1 95 ? -16.982 0.517 23.860 1.00 84.62 95 LYS A C 1
ATOM 758 O O . LYS A 1 95 ? -16.874 1.723 23.707 1.00 84.62 95 LYS A O 1
ATOM 763 N N . GLU A 1 96 ? -16.971 -0.051 25.060 1.00 81.50 96 GLU A N 1
ATOM 764 C CA . GLU A 1 96 ? -16.888 0.708 26.318 1.00 81.50 96 GLU A CA 1
ATOM 765 C C . GLU A 1 96 ? -15.466 0.674 26.912 1.00 81.50 96 GLU A C 1
ATOM 767 O O . GLU A 1 96 ? -15.241 1.014 28.073 1.00 81.50 96 GLU A O 1
ATOM 772 N N . SER A 1 97 ? -14.477 0.214 26.136 1.00 77.75 97 SER A N 1
ATOM 773 C CA . SER A 1 97 ? -13.110 0.066 26.628 1.00 77.75 97 SER A CA 1
ATOM 774 C C . SER A 1 97 ? -12.432 1.425 26.765 1.00 77.75 97 SER A C 1
ATOM 776 O O . SER A 1 97 ? -11.967 2.005 25.785 1.00 77.75 97 SER A O 1
ATOM 778 N N . THR A 1 98 ? -12.254 1.868 28.006 1.00 82.00 98 THR A N 1
ATOM 779 C CA . THR A 1 98 ? -11.422 3.028 28.368 1.00 82.00 98 THR A CA 1
ATOM 780 C C . THR A 1 98 ? -9.942 2.674 28.526 1.00 82.00 98 THR A C 1
ATOM 782 O O . THR A 1 98 ? -9.104 3.552 28.729 1.00 82.00 98 THR A O 1
ATOM 785 N N . ASN A 1 99 ? -9.591 1.388 28.425 1.00 85.00 99 ASN A N 1
ATOM 786 C CA . ASN A 1 99 ? -8.224 0.936 28.615 1.00 85.00 99 ASN A CA 1
ATOM 787 C C . ASN A 1 99 ? -7.353 1.224 27.378 1.00 85.00 99 ASN A C 1
ATOM 789 O O . ASN A 1 99 ? -7.469 0.572 26.338 1.00 85.00 99 ASN A O 1
ATOM 793 N N . TYR A 1 100 ? -6.432 2.177 27.521 1.00 83.88 100 TYR A N 1
ATOM 794 C CA . TYR A 1 100 ? -5.492 2.583 26.475 1.00 83.88 100 TYR A CA 1
ATOM 795 C C . TYR A 1 100 ? -4.341 1.595 26.234 1.00 83.88 100 TYR A C 1
ATOM 797 O O . TYR A 1 100 ? -3.576 1.790 25.284 1.00 83.88 100 TYR A O 1
ATOM 805 N N . THR A 1 101 ? -4.194 0.553 27.061 1.00 86.38 101 THR A N 1
ATOM 806 C CA . THR A 1 101 ? -3.151 -0.470 26.878 1.00 86.38 101 THR A CA 1
ATOM 807 C C . THR A 1 101 ? -3.549 -1.553 25.879 1.00 86.38 101 THR A C 1
ATOM 809 O O . THR A 1 101 ? -2.677 -2.228 25.334 1.00 86.38 101 THR A O 1
ATOM 812 N N . ILE A 1 102 ? -4.846 -1.700 25.587 1.00 88.25 102 ILE A N 1
ATOM 813 C CA . ILE A 1 102 ? -5.337 -2.695 24.633 1.00 88.25 102 ILE A CA 1
ATOM 814 C C . ILE A 1 102 ? -4.884 -2.325 23.220 1.00 88.25 102 ILE A C 1
ATOM 816 O O . ILE A 1 102 ? -5.135 -1.220 22.727 1.00 88.25 102 ILE A O 1
ATOM 820 N N . LEU A 1 103 ? -4.254 -3.289 22.549 1.00 89.31 103 LEU A N 1
ATOM 821 C CA . LEU A 1 103 ? -3.777 -3.160 21.182 1.00 89.31 103 LEU A CA 1
ATOM 822 C C . LEU A 1 103 ? -4.390 -4.253 20.308 1.00 89.31 103 LEU A C 1
ATOM 824 O O . LEU A 1 103 ? -4.145 -5.439 20.504 1.00 89.31 103 LEU A O 1
ATOM 828 N N . LEU A 1 104 ? -5.158 -3.840 19.309 1.00 88.75 104 LEU A N 1
ATOM 829 C CA . LEU A 1 104 ? -5.624 -4.696 18.232 1.00 88.75 104 LEU A CA 1
ATOM 830 C C . LEU A 1 104 ? -4.583 -4.720 17.117 1.00 88.75 104 LEU A C 1
ATOM 832 O O . LEU A 1 104 ? -4.091 -3.674 16.688 1.00 88.75 104 LEU A O 1
ATOM 836 N N . LYS A 1 105 ? -4.273 -5.916 16.624 1.00 89.81 105 LYS A N 1
ATOM 837 C CA . LYS A 1 105 ? -3.441 -6.125 15.440 1.00 89.81 105 LYS A CA 1
ATOM 838 C C . LYS A 1 105 ? -4.334 -6.641 14.319 1.00 89.81 105 LYS A C 1
ATOM 840 O O . LYS A 1 105 ? -4.845 -7.751 14.398 1.00 89.81 105 LYS A O 1
ATOM 845 N N . LEU A 1 106 ? -4.523 -5.828 13.287 1.00 86.12 106 LEU A N 1
ATOM 846 C CA . LEU A 1 106 ? -5.170 -6.245 12.051 1.00 86.12 1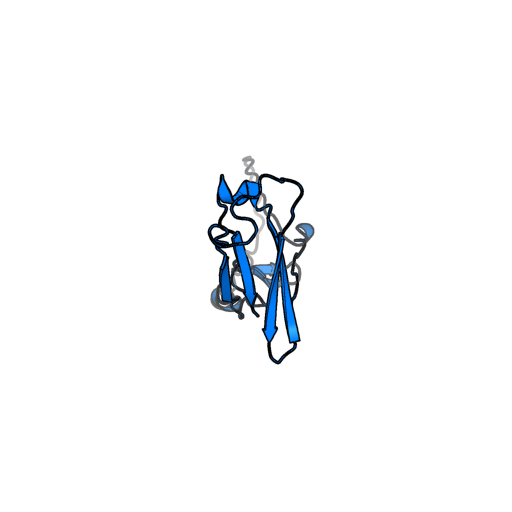06 LEU A CA 1
ATOM 847 C C . LEU A 1 106 ? -4.090 -6.676 11.065 1.00 86.12 106 LEU A C 1
ATOM 849 O O . LEU A 1 106 ? -3.199 -5.890 10.745 1.00 86.12 106 LEU A O 1
ATOM 853 N N . LEU A 1 107 ? -4.182 -7.914 10.595 1.00 88.62 107 LEU A N 1
ATOM 854 C CA . LEU A 1 107 ? -3.244 -8.497 9.649 1.00 88.62 107 LEU A CA 1
ATOM 855 C C . LEU A 1 107 ? -3.978 -8.753 8.332 1.00 88.62 107 LEU A C 1
ATOM 857 O O . LEU A 1 107 ? -4.975 -9.470 8.305 1.00 88.62 107 LEU A O 1
ATOM 861 N N . VAL A 1 108 ? -3.498 -8.137 7.254 1.00 84.75 108 VAL A N 1
ATOM 862 C CA . VAL A 1 108 ? -4.040 -8.312 5.904 1.00 84.75 108 VAL A CA 1
ATOM 863 C C . VAL A 1 108 ? -3.043 -9.103 5.069 1.00 84.75 108 VAL A C 1
ATOM 865 O O . VAL A 1 108 ? -1.903 -8.672 4.890 1.00 84.75 108 VAL A O 1
ATOM 868 N N . LEU A 1 109 ? -3.489 -10.254 4.567 1.00 86.25 109 LEU A N 1
ATOM 869 C CA . LEU A 1 109 ? -2.717 -11.148 3.709 1.00 86.25 109 LEU A CA 1
ATOM 870 C C . LEU A 1 109 ? -3.173 -10.992 2.262 1.00 86.25 109 LEU A C 1
ATOM 872 O O . LEU A 1 109 ? -4.355 -11.152 1.966 1.00 86.25 109 LEU A O 1
ATOM 876 N N . PHE A 1 110 ? -2.226 -10.735 1.366 1.00 81.12 110 PHE A N 1
ATOM 877 C CA . PHE A 1 110 ? -2.461 -10.799 -0.073 1.00 81.12 110 PHE A CA 1
ATOM 878 C C . PHE A 1 110 ? -1.934 -12.117 -0.599 1.00 81.12 110 PHE A C 1
ATOM 880 O O . PHE A 1 110 ? -0.744 -12.400 -0.471 1.00 81.12 110 PHE A O 1
ATOM 887 N N . LEU A 1 111 ? -2.829 -12.917 -1.169 1.00 84.12 111 LEU A N 1
ATOM 888 C CA . LEU A 1 111 ? -2.535 -14.264 -1.635 1.00 84.12 111 LEU A CA 1
ATOM 889 C C . LEU A 1 111 ? -2.677 -14.332 -3.157 1.00 84.12 111 LEU A C 1
ATOM 891 O O . LEU A 1 111 ? -3.602 -13.750 -3.720 1.00 84.12 111 LEU A O 1
ATOM 895 N N . TYR A 1 112 ? -1.789 -15.077 -3.804 1.00 82.88 112 TYR A N 1
ATOM 896 C CA . TYR A 1 112 ? -1.907 -15.481 -5.203 1.00 82.88 112 TYR A CA 1
ATOM 897 C C . TYR A 1 112 ? -1.532 -16.955 -5.306 1.00 82.88 112 TYR A C 1
ATOM 899 O O . TYR A 1 112 ? -0.469 -17.338 -4.827 1.00 82.88 112 TYR A O 1
ATOM 907 N N . GLU A 1 113 ? -2.424 -17.787 -5.852 1.00 86.62 113 GLU A N 1
ATOM 908 C CA . GLU A 1 113 ? -2.225 -19.245 -5.958 1.00 86.62 113 GLU A CA 1
ATOM 909 C C . GLU A 1 113 ? -1.753 -19.895 -4.634 1.00 86.62 113 GLU A C 1
ATOM 911 O O . GLU A 1 113 ? -0.813 -20.684 -4.599 1.00 86.62 113 GLU A O 1
ATOM 916 N N . ASN A 1 114 ? -2.390 -19.534 -3.511 1.00 83.31 114 ASN A N 1
ATOM 917 C CA . ASN A 1 114 ? -2.031 -19.963 -2.146 1.00 83.31 114 ASN A CA 1
ATOM 918 C C . ASN A 1 114 ? -0.634 -19.539 -1.644 1.00 83.31 114 ASN A C 1
ATOM 920 O O . ASN A 1 114 ? -0.216 -19.971 -0.571 1.00 83.31 114 ASN A O 1
ATOM 924 N N . GLN A 1 115 ? 0.071 -18.655 -2.352 1.00 83.75 115 GLN A N 1
ATOM 925 C CA . GLN A 1 115 ? 1.304 -18.029 -1.879 1.00 83.75 115 GLN A CA 1
ATOM 926 C C . GLN A 1 115 ? 1.032 -16.624 -1.344 1.00 83.75 115 GLN A C 1
ATOM 928 O O . GLN A 1 115 ? 0.356 -15.818 -1.986 1.00 83.75 115 GLN A O 1
ATOM 933 N N . THR A 1 116 ? 1.593 -16.302 -0.177 1.00 82.75 116 THR A N 1
ATOM 934 C CA . THR A 1 116 ? 1.515 -14.952 0.387 1.00 82.75 116 THR A CA 1
ATOM 935 C C . THR A 1 116 ? 2.435 -14.011 -0.378 1.00 82.75 116 THR A C 1
ATOM 937 O O . THR A 1 116 ? 3.655 -14.086 -0.264 1.00 82.75 116 THR A O 1
ATOM 940 N N . LEU A 1 117 ? 1.840 -13.103 -1.145 1.00 79.62 117 LEU A N 1
ATOM 941 C CA . LEU A 1 117 ? 2.548 -12.057 -1.872 1.00 79.62 117 LEU A CA 1
ATOM 942 C C . LEU A 1 117 ? 3.047 -10.960 -0.938 1.00 79.62 117 LEU A C 1
ATOM 944 O O . LEU A 1 117 ? 4.165 -10.476 -1.096 1.00 79.62 117 LEU A O 1
ATOM 948 N N . ASN A 1 118 ? 2.197 -10.532 -0.003 1.00 78.38 118 ASN A N 1
ATOM 949 C CA . ASN A 1 118 ? 2.497 -9.427 0.896 1.00 78.38 118 ASN A CA 1
ATOM 950 C C . ASN A 1 118 ? 1.662 -9.506 2.184 1.00 78.38 118 ASN A C 1
ATOM 952 O O . ASN A 1 118 ? 0.542 -10.027 2.181 1.00 78.38 118 ASN A O 1
ATOM 956 N N . ILE A 1 119 ? 2.209 -8.963 3.272 1.00 84.44 119 ILE A N 1
ATOM 957 C CA . ILE A 1 119 ? 1.603 -8.922 4.603 1.00 84.44 119 ILE A CA 1
ATOM 958 C C . ILE A 1 119 ? 1.609 -7.477 5.084 1.00 84.44 119 ILE A C 1
ATOM 960 O O . ILE A 1 119 ? 2.659 -6.843 5.147 1.00 84.44 119 ILE A O 1
ATOM 964 N N . HIS A 1 120 ? 0.441 -6.966 5.461 1.00 83.62 120 HIS A N 1
ATOM 965 C CA . HIS A 1 120 ? 0.327 -5.656 6.092 1.00 83.62 120 HIS A CA 1
ATOM 966 C C . HIS A 1 120 ? -0.233 -5.778 7.497 1.00 83.62 120 HIS A C 1
ATOM 968 O O . HIS A 1 120 ? -1.288 -6.373 7.718 1.00 83.62 120 HIS A O 1
ATOM 974 N N . GLU A 1 121 ? 0.473 -5.165 8.440 1.00 88.12 121 GLU A N 1
ATOM 975 C CA . GLU A 1 121 ? 0.112 -5.165 9.847 1.00 88.12 121 GLU A CA 1
ATOM 976 C C . GLU A 1 121 ? -0.297 -3.762 10.281 1.00 88.12 121 GLU A C 1
ATOM 978 O O . GLU A 1 121 ? 0.425 -2.783 10.092 1.00 88.12 121 GLU A O 1
ATOM 983 N N . TYR A 1 122 ? -1.473 -3.663 10.888 1.00 86.62 122 TYR A N 1
ATOM 984 C CA . TYR A 1 122 ? -2.008 -2.414 11.397 1.00 86.62 122 TYR A CA 1
ATOM 985 C C . TYR A 1 122 ? -2.316 -2.551 12.879 1.00 86.62 122 TYR A C 1
ATOM 987 O O . TYR A 1 122 ? -3.197 -3.306 13.282 1.00 86.62 122 TYR A O 1
ATOM 995 N N . HIS A 1 123 ? -1.642 -1.742 13.688 1.00 87.88 123 HIS A N 1
ATOM 996 C CA . HIS A 1 123 ? -1.895 -1.666 15.122 1.00 87.88 123 HIS A CA 1
ATOM 997 C C . HIS A 1 123 ? -2.924 -0.584 15.436 1.00 87.88 123 HIS A C 1
ATOM 999 O O . HIS A 1 123 ? -2.867 0.525 14.897 1.00 87.88 123 HIS A O 1
ATOM 1005 N N . VAL A 1 124 ? -3.900 -0.916 16.269 1.00 88.12 124 VAL A N 1
ATOM 1006 C CA . VAL A 1 124 ? -5.060 -0.080 16.572 1.00 88.12 124 VAL A CA 1
ATOM 1007 C C . VAL A 1 124 ? -5.292 -0.090 18.071 1.00 88.12 124 VAL A C 1
ATOM 1009 O O . VAL A 1 124 ? -5.337 -1.152 18.679 1.00 88.12 124 VAL A O 1
ATOM 1012 N N . ARG A 1 125 ? -5.466 1.086 18.673 1.00 88.88 125 ARG A N 1
ATOM 1013 C CA . ARG A 1 125 ? -5.899 1.203 20.068 1.00 88.88 125 ARG A CA 1
ATOM 1014 C C . ARG A 1 125 ? -7.394 1.513 20.085 1.00 88.88 125 ARG A C 1
ATOM 1016 O O . ARG A 1 125 ? -7.752 2.613 19.661 1.00 88.88 125 ARG A O 1
ATOM 1023 N N . PRO A 1 126 ? -8.257 0.598 20.562 1.00 88.62 126 PRO A N 1
ATOM 1024 C CA . PRO A 1 126 ? -9.706 0.789 20.521 1.00 88.62 126 PRO A CA 1
ATOM 1025 C C . PRO A 1 126 ? -10.172 2.096 21.159 1.00 88.62 126 PRO A C 1
ATOM 1027 O O . PRO A 1 126 ? -10.911 2.851 20.534 1.00 88.62 126 PRO A O 1
ATOM 1030 N N . ALA A 1 127 ? -9.659 2.400 22.355 1.00 86.12 127 ALA A N 1
ATOM 1031 C CA . ALA A 1 127 ? -9.998 3.614 23.090 1.00 86.12 127 ALA A CA 1
ATOM 1032 C C . ALA A 1 127 ? -9.693 4.898 22.292 1.00 86.12 127 ALA A C 1
ATOM 1034 O O . ALA A 1 127 ? -10.422 5.876 22.399 1.00 86.12 127 ALA A O 1
ATOM 1035 N N . PHE A 1 128 ? -8.642 4.896 21.461 1.00 85.81 128 PHE A N 1
ATOM 1036 C CA . PHE A 1 128 ? -8.277 6.056 20.644 1.00 85.81 128 PHE A CA 1
ATOM 1037 C C . PHE A 1 128 ? -9.121 6.159 19.368 1.00 85.81 128 PHE A C 1
ATOM 1039 O O . PHE A 1 128 ? -9.568 7.251 19.028 1.00 85.81 128 PHE A O 1
ATOM 1046 N N . GLU A 1 129 ? -9.378 5.041 18.680 1.00 85.00 129 GLU A N 1
ATOM 1047 C CA . GLU A 1 129 ? -10.163 5.073 17.435 1.00 85.00 129 GLU A CA 1
ATOM 1048 C C . GLU A 1 129 ? -11.627 5.449 17.643 1.00 85.00 129 GLU A C 1
ATOM 1050 O O . GLU A 1 129 ? -12.237 6.036 16.754 1.00 85.00 129 GLU A O 1
ATOM 1055 N N . MET A 1 130 ? -12.198 5.143 18.810 1.00 80.25 130 MET A N 1
ATOM 1056 C CA . MET A 1 130 ? -13.567 5.558 19.127 1.00 80.25 130 MET A CA 1
ATOM 1057 C C . MET A 1 130 ? -13.693 7.072 19.351 1.00 80.25 130 MET A C 1
ATOM 1059 O O . MET A 1 130 ? -14.764 7.624 19.124 1.00 80.25 130 MET A O 1
ATOM 1063 N N . ILE A 1 131 ? -12.609 7.747 19.755 1.00 83.69 131 ILE A N 1
ATOM 1064 C CA . ILE A 1 131 ? -12.569 9.206 19.952 1.00 83.69 131 ILE A CA 1
ATOM 1065 C C . ILE A 1 131 ? -12.222 9.920 18.640 1.00 83.69 131 ILE A C 1
ATOM 1067 O O . ILE A 1 131 ? -12.848 10.911 18.276 1.00 83.69 131 ILE A O 1
ATOM 1071 N N . SER A 1 132 ? -11.197 9.437 17.934 1.00 81.50 132 SER A N 1
ATOM 1072 C CA . SER A 1 132 ? -10.700 10.041 16.700 1.00 81.50 132 SER A CA 1
ATOM 1073 C C . SER A 1 132 ? -10.376 8.952 15.692 1.00 81.50 132 SER A C 1
ATOM 1075 O O . SER A 1 132 ? -9.277 8.395 15.693 1.00 81.50 132 SER A O 1
ATOM 1077 N N . PHE A 1 133 ? -11.353 8.667 14.830 1.00 78.06 133 PHE A N 1
ATOM 1078 C CA . PHE A 1 133 ? -11.214 7.631 13.820 1.00 78.06 133 PHE A CA 1
ATOM 1079 C C . PHE A 1 133 ? -10.133 8.002 12.793 1.00 78.06 133 PHE A C 1
ATOM 1081 O O . PHE A 1 133 ? -10.106 9.114 12.253 1.00 78.06 133 PHE A O 1
ATOM 1088 N N . LYS A 1 134 ? -9.264 7.049 12.456 1.00 77.81 134 LYS A N 1
ATOM 1089 C CA . LYS A 1 134 ? -8.267 7.186 11.390 1.00 77.81 134 LYS A CA 1
ATOM 1090 C C . LYS A 1 134 ? -8.510 6.175 10.282 1.00 77.81 134 LYS A C 1
ATOM 1092 O O . LYS A 1 134 ? -8.427 4.963 10.469 1.00 77.81 134 LYS A O 1
ATOM 1097 N N . LYS A 1 135 ? -8.745 6.687 9.071 1.00 82.62 135 LYS A N 1
ATOM 1098 C CA . LYS A 1 135 ? -8.731 5.858 7.860 1.00 82.62 135 LYS A CA 1
ATOM 1099 C C . LYS A 1 135 ? -7.317 5.340 7.634 1.00 82.62 135 LYS A C 1
ATOM 1101 O O . LYS A 1 135 ? -6.363 6.118 7.622 1.00 82.62 135 LYS A O 1
ATOM 1106 N N . LYS A 1 136 ? -7.194 4.033 7.417 1.00 81.88 136 LYS A N 1
ATOM 1107 C CA . LYS A 1 136 ? -5.918 3.404 7.074 1.00 81.88 136 LYS A CA 1
ATOM 1108 C C . LYS A 1 136 ? -5.918 3.073 5.595 1.00 81.88 136 LYS A C 1
ATOM 1110 O O . LYS A 1 136 ? -6.809 2.370 5.123 1.00 81.88 136 LYS A O 1
ATOM 1115 N N . ILE A 1 137 ? -4.935 3.612 4.883 1.00 77.56 137 ILE A N 1
ATOM 1116 C CA . ILE A 1 137 ? -4.777 3.410 3.447 1.00 77.56 137 ILE A CA 1
ATOM 1117 C C . ILE A 1 137 ? -3.499 2.606 3.228 1.00 77.56 137 ILE A C 1
ATOM 1119 O O . ILE A 1 137 ? -2.414 3.036 3.616 1.00 77.56 137 ILE A O 1
ATOM 1123 N N . GLY A 1 138 ? -3.648 1.420 2.646 1.00 73.25 138 GLY A N 1
ATOM 1124 C CA . GLY A 1 138 ? -2.552 0.586 2.173 1.00 73.25 138 GLY A CA 1
ATOM 1125 C C . GLY A 1 138 ? -2.436 0.697 0.660 1.00 73.25 138 GLY A C 1
ATOM 1126 O O . GLY A 1 138 ? -3.445 0.645 -0.045 1.00 73.25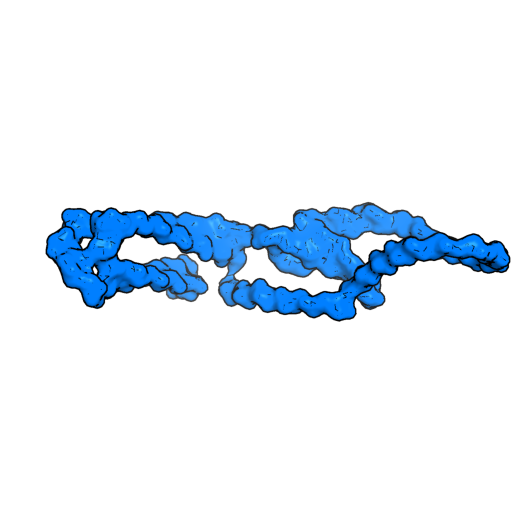 138 GLY A O 1
ATOM 1127 N N . TYR A 1 139 ? -1.211 0.844 0.166 1.00 69.00 139 TYR A N 1
ATOM 1128 C CA . TYR A 1 139 ? -0.922 0.865 -1.259 1.00 69.00 139 TYR A CA 1
ATOM 1129 C C . TYR A 1 139 ? -0.076 -0.332 -1.614 1.00 69.00 139 TYR A C 1
ATOM 1131 O O . TYR A 1 139 ? 0.920 -0.608 -0.949 1.00 69.00 139 TYR A O 1
ATOM 1139 N N . PHE A 1 140 ? -0.474 -0.998 -2.681 1.00 69.50 140 PHE A N 1
ATOM 1140 C CA . PHE A 1 140 ? 0.160 -2.219 -3.111 1.00 69.50 140 PHE A CA 1
ATOM 1141 C C . PHE A 1 140 ? 0.557 -2.058 -4.556 1.00 69.50 140 PHE A C 1
ATOM 1143 O O . PHE A 1 140 ? -0.231 -1.578 -5.368 1.00 69.50 140 PHE A O 1
ATOM 1150 N N . LEU A 1 141 ? 1.788 -2.445 -4.842 1.00 63.72 141 LEU A N 1
ATOM 1151 C CA . LEU A 1 141 ? 2.303 -2.524 -6.192 1.00 63.72 141 LEU A CA 1
ATOM 1152 C C . LEU A 1 141 ? 2.234 -3.994 -6.583 1.00 63.72 141 LEU A C 1
ATOM 1154 O O . LEU A 1 141 ? 2.832 -4.840 -5.914 1.00 63.72 141 LEU A O 1
ATOM 1158 N N . TYR A 1 142 ? 1.455 -4.292 -7.617 1.00 60.62 142 TYR A N 1
ATOM 1159 C CA . TYR A 1 142 ? 1.446 -5.603 -8.248 1.00 60.62 142 TYR A CA 1
ATOM 1160 C C . TYR A 1 142 ? 2.202 -5.519 -9.579 1.00 60.62 142 TYR A C 1
ATOM 1162 O O . TYR A 1 142 ? 2.143 -4.498 -10.271 1.00 60.62 142 TYR A O 1
ATOM 1170 N N . SER A 1 143 ? 2.970 -6.568 -9.874 1.00 57.78 143 SER A N 1
ATOM 1171 C CA . SER A 1 143 ? 3.871 -6.704 -11.024 1.00 57.78 143 SER A CA 1
ATOM 1172 C C . SER A 1 143 ? 4.006 -8.168 -11.407 1.00 57.78 143 SER A C 1
ATOM 1174 O O . SER A 1 143 ? 4.300 -8.951 -10.465 1.00 57.78 143 SER A O 1
#

Secondary structure (DSSP, 8-state):
----------GGGS--------------------------TTTHHHHTTTSEEEE-TTS-EEEE--TTEESTTS-EE-EEEEEEE----TTSTTTT---TT--EEEEEEEEETTEEEEEEEEEE-HHHHTTS---EEEEEEE-

Nearest PDB structures (foldseek):
  8juu-assembly1_B  TM=8.644E-01  e=2.055E+00  Rattus norvegicus
  8zl9-assembly1_C  TM=3.012E-01  e=4.268E+00  African swine fever virus

Mean predicted aligned error: 16.36 Å

Solvent-accessible surface area (backbone atoms only — not comparable to full-atom values): 9541 Å² total; per-resid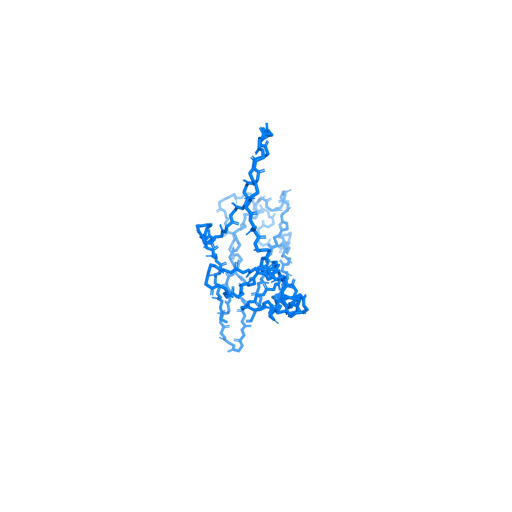ue (Å²): 121,88,74,87,77,83,75,81,80,69,67,89,66,55,91,80,85,77,84,76,86,77,92,78,91,81,93,73,97,66,89,72,76,71,76,77,80,73,85,63,77,73,59,56,75,57,60,8,58,82,26,49,58,42,75,38,90,85,73,46,78,45,42,51,48,49,100,50,33,37,66,82,30,22,77,42,68,45,51,68,56,73,48,77,48,79,86,80,47,83,87,43,99,48,54,84,39,77,56,76,82,49,73,46,77,48,75,47,78,41,69,53,95,90,39,79,71,48,78,47,79,45,81,41,40,54,40,51,41,77,77,56,74,71,81,45,77,48,81,42,81,48,115